Protein AF-A0A4S1ZHR9-F1 (afdb_monomer)

Foldseek 3Di:
DDWDWDDDPNWIKTWDDPVVLQVLQLVFFKKWKFFPQDDCDDPPDHTDIDHQVPPPVSDPVVVVVCVQPPPPDVPRHRDIIIMGTPVSD

Nearest PDB structures (foldseek):
  7ox5-assembly3_E  TM=2.954E-01  e=1.863E+00  Homo sapiens
  7ox5-assembly8_O  TM=2.876E-01  e=1.546E+00  Homo sapiens
  7ox5-assembly1_A  TM=2.884E-01  e=2.110E+00  Homo sapiens
  7ox5-assembly7_M  TM=3.075E-01  e=4.731E+00  Homo sapiens
  7ox5-assembly5_I  TM=3.025E-01  e=5.701E+00  Homo sapiens

pLDDT: mean 87.06, std 8.4, range [60.09, 96.38]

Secondary structure (DSSP, 8-state):
----EEEETTEEEEEE-HHHHHHHHHTTPPEEEEETTS-SS-SS---EEE-TTT-TT--SHHHHHHHHH--S-GGG-S-EEEEEEGGG-

Structure (mmCIF, N/CA/C/O backbone):
data_AF-A0A4S1ZHR9-F1
#
_entry.id   AF-A0A4S1ZHR9-F1
#
loop_
_atom_site.group_PDB
_atom_site.id
_atom_site.type_symbol
_atom_site.label_atom_id
_atom_site.label_alt_id
_atom_site.label_comp_id
_atom_site.label_asym_id
_atom_site.label_entity_id
_atom_site.label_seq_id
_atom_site.pdbx_PDB_ins_code
_atom_site.Cartn_x
_atom_site.Cartn_y
_atom_site.Cartn_z
_atom_site.occupancy
_atom_site.B_iso_or_equiv
_atom_site.auth_seq_id
_atom_site.auth_comp_id
_atom_site.auth_asym_id
_atom_site.auth_atom_id
_atom_site.pdbx_PDB_model_num
ATOM 1 N N . MET A 1 1 ? 2.274 14.597 -5.380 1.00 60.09 1 MET A N 1
ATOM 2 C CA . MET A 1 1 ? 2.106 13.201 -5.831 1.00 60.09 1 MET A CA 1
ATOM 3 C C . MET A 1 1 ? 1.659 13.208 -7.284 1.00 60.09 1 MET A C 1
ATOM 5 O O . MET A 1 1 ? 0.804 14.017 -7.613 1.00 60.09 1 MET A O 1
ATOM 9 N N . MET A 1 2 ? 2.244 12.364 -8.140 1.00 66.81 2 MET A N 1
ATOM 10 C CA . MET A 1 2 ? 1.739 12.161 -9.504 1.00 66.81 2 MET A CA 1
ATOM 11 C C . MET A 1 2 ? 0.420 11.391 -9.419 1.00 66.81 2 MET A C 1
ATOM 13 O O . MET A 1 2 ? 0.363 10.359 -8.749 1.00 66.81 2 MET A O 1
ATOM 17 N N . HIS A 1 3 ? -0.630 11.925 -10.034 1.00 73.75 3 HIS A N 1
ATOM 18 C CA . HIS A 1 3 ? -1.927 11.268 -10.094 1.00 73.75 3 HIS A 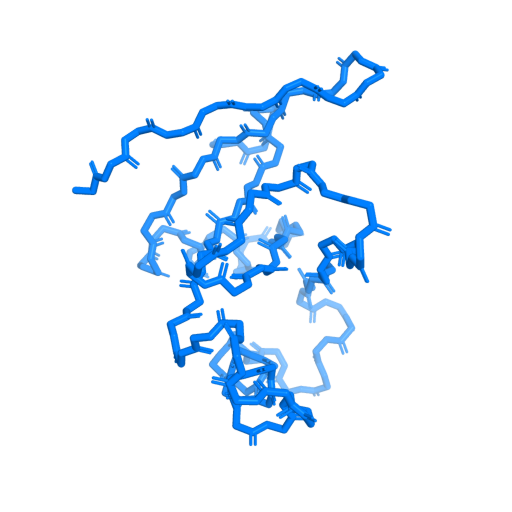CA 1
ATOM 19 C C . HIS A 1 3 ? -1.857 10.178 -11.167 1.00 73.75 3 HIS A C 1
ATOM 21 O O . HIS A 1 3 ? -1.566 10.463 -12.327 1.00 73.75 3 HIS A O 1
ATOM 27 N N . GLU A 1 4 ? -2.024 8.927 -10.750 1.00 82.69 4 GLU A N 1
ATOM 28 C CA . GLU A 1 4 ? -2.068 7.764 -11.634 1.00 82.69 4 GLU A CA 1
ATOM 29 C C . GLU A 1 4 ? -3.364 7.020 -11.326 1.00 82.69 4 GLU A C 1
ATOM 31 O O . GLU A 1 4 ? -3.595 6.618 -10.183 1.00 82.69 4 GLU A O 1
ATOM 36 N N . GLU A 1 5 ? -4.189 6.853 -12.350 1.00 81.94 5 GLU A N 1
ATOM 37 C CA . GLU A 1 5 ? -5.397 6.040 -12.315 1.00 81.94 5 GLU A CA 1
ATOM 38 C C . GLU A 1 5 ? -5.224 4.872 -13.276 1.00 81.94 5 GLU A C 1
ATOM 40 O O . GLU A 1 5 ? -4.548 4.977 -14.305 1.00 81.94 5 GLU A O 1
ATOM 45 N N . TYR A 1 6 ? -5.802 3.734 -12.923 1.00 83.31 6 TYR A N 1
ATOM 46 C CA . TYR A 1 6 ? -5.645 2.514 -13.690 1.00 83.31 6 TYR A CA 1
ATOM 47 C C . TYR A 1 6 ? -6.923 1.688 -13.694 1.00 83.31 6 TYR A C 1
ATOM 49 O O . TYR A 1 6 ? -7.470 1.408 -12.635 1.00 83.31 6 TYR A O 1
ATOM 57 N N . ASN A 1 7 ? -7.351 1.231 -14.871 1.00 84.06 7 ASN A N 1
ATOM 58 C CA . ASN A 1 7 ? -8.466 0.302 -15.017 1.00 84.06 7 ASN A CA 1
ATOM 59 C C . ASN A 1 7 ? -7.949 -1.110 -15.325 1.00 84.06 7 ASN A C 1
ATOM 61 O O . ASN A 1 7 ? -7.261 -1.313 -16.326 1.00 84.06 7 ASN A O 1
ATOM 65 N N . ASN A 1 8 ? -8.307 -2.083 -14.486 1.00 80.31 8 ASN A N 1
ATOM 66 C CA . ASN A 1 8 ? -8.069 -3.504 -14.727 1.00 80.31 8 ASN A CA 1
ATOM 67 C C . ASN A 1 8 ? -9.396 -4.254 -14.819 1.00 80.31 8 ASN A C 1
ATOM 69 O O . ASN A 1 8 ? -10.038 -4.475 -13.792 1.00 80.31 8 ASN A O 1
ATOM 73 N N . GLY A 1 9 ? -9.814 -4.654 -16.020 1.00 77.31 9 GLY A N 1
ATOM 74 C CA . GLY A 1 9 ? -11.002 -5.501 -16.191 1.00 77.31 9 G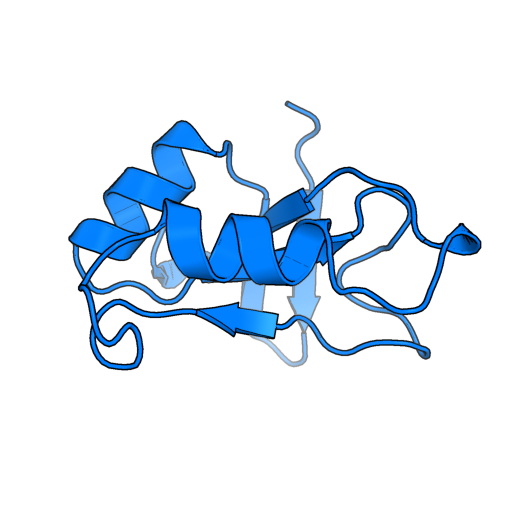LY A CA 1
ATOM 75 C C . GLY A 1 9 ? -12.270 -4.942 -15.529 1.00 77.31 9 GLY A C 1
ATOM 76 O O . GLY A 1 9 ? -13.060 -5.712 -14.993 1.00 77.31 9 GLY A O 1
ATOM 77 N N . GLY A 1 10 ? -12.438 -3.612 -15.516 1.00 82.19 10 GLY A N 1
ATOM 78 C CA . GLY A 1 10 ? -13.580 -2.935 -14.889 1.00 82.19 10 GLY A CA 1
ATOM 79 C C . GLY A 1 10 ? -13.355 -2.443 -13.454 1.00 82.19 10 GLY A C 1
ATOM 80 O O . GLY A 1 10 ? -14.206 -1.729 -12.933 1.00 82.19 10 GLY A O 1
ATOM 81 N N . VAL A 1 11 ? -12.219 -2.756 -12.824 1.00 87.06 11 VAL A N 1
ATOM 82 C CA . VAL A 1 11 ? -11.853 -2.216 -11.504 1.00 87.06 11 VAL A CA 1
ATOM 83 C C . VAL A 1 11 ? -10.883 -1.052 -11.673 1.00 87.06 11 VAL A C 1
ATOM 85 O O . VAL A 1 11 ? -9.794 -1.226 -12.221 1.00 87.06 11 VAL A O 1
ATOM 88 N N . ASN A 1 12 ? -11.265 0.122 -11.170 1.00 92.00 12 ASN A N 1
ATOM 89 C CA . ASN A 1 12 ? -10.401 1.298 -11.127 1.00 92.00 12 ASN A CA 1
ATOM 90 C C . ASN A 1 12 ? -9.524 1.291 -9.874 1.00 92.00 12 ASN A C 1
ATOM 92 O O . ASN A 1 12 ? -9.988 0.983 -8.776 1.00 92.00 12 ASN A O 1
ATOM 96 N N . TYR A 1 13 ? -8.265 1.672 -10.041 1.00 93.19 13 TYR A N 1
ATOM 97 C CA . TYR A 1 13 ? -7.265 1.818 -8.997 1.00 93.19 13 TYR A CA 1
ATOM 98 C C . TYR A 1 13 ? -6.682 3.221 -9.047 1.00 93.19 13 TYR A C 1
ATOM 100 O O . TYR A 1 13 ? -6.314 3.701 -10.117 1.00 93.19 13 TYR A O 1
ATOM 108 N N . VAL A 1 14 ? -6.531 3.845 -7.884 1.00 94.12 14 VAL A N 1
ATOM 109 C CA . VAL A 1 14 ? -6.010 5.206 -7.755 1.00 94.12 14 VAL A CA 1
ATOM 110 C C . VAL A 1 14 ? -4.731 5.180 -6.936 1.00 94.12 14 VAL A C 1
ATOM 112 O O . VAL A 1 14 ? -4.660 4.544 -5.878 1.00 94.12 14 VAL A O 1
ATOM 115 N N . ARG A 1 15 ? -3.703 5.880 -7.418 1.00 94.19 15 ARG A N 1
ATOM 116 C CA . ARG A 1 15 ? -2.454 6.072 -6.680 1.00 94.19 15 ARG A CA 1
ATOM 117 C C . ARG A 1 15 ? -2.670 7.023 -5.506 1.00 94.19 15 ARG A C 1
ATOM 119 O O . ARG A 1 15 ? -3.187 8.126 -5.673 1.00 94.19 15 ARG A O 1
ATOM 126 N N . ILE A 1 16 ? -2.203 6.616 -4.329 1.00 95.19 16 ILE A N 1
ATOM 127 C CA . ILE A 1 16 ? -2.323 7.376 -3.080 1.00 95.19 16 ILE A CA 1
ATOM 128 C C . ILE A 1 16 ? -0.978 7.510 -2.357 1.00 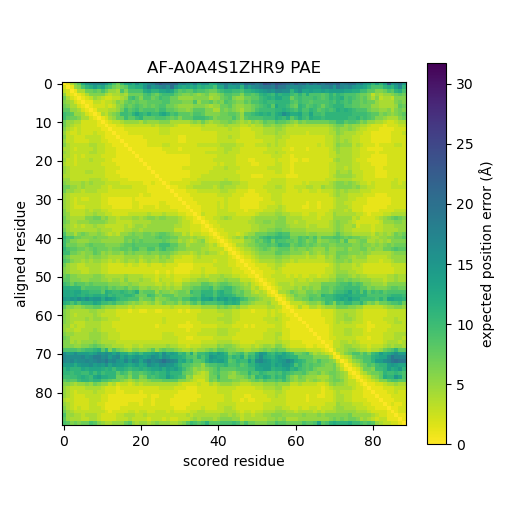95.19 16 ILE A C 1
ATOM 130 O O . ILE A 1 16 ? -0.073 6.689 -2.509 1.00 95.19 16 ILE A O 1
ATOM 134 N N . ASP A 1 17 ? -0.840 8.563 -1.546 1.00 94.69 17 ASP A N 1
ATOM 135 C CA . ASP A 1 17 ? 0.346 8.805 -0.718 1.00 94.69 17 ASP A CA 1
ATOM 136 C C . ASP A 1 17 ? 0.496 7.750 0.377 1.00 94.69 17 AS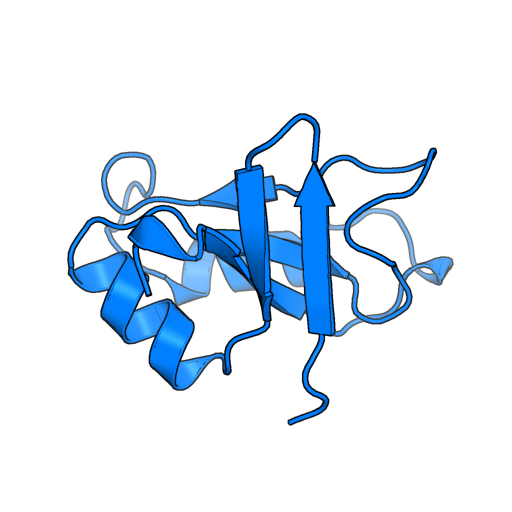P A C 1
ATOM 138 O O . ASP A 1 17 ? -0.498 7.246 0.903 1.00 94.69 17 ASP A O 1
ATOM 142 N N . LYS A 1 18 ? 1.736 7.510 0.829 1.00 94.69 18 LYS A N 1
ATOM 143 C CA . LYS A 1 18 ? 2.029 6.585 1.940 1.00 94.69 18 LYS A CA 1
ATOM 144 C C . LYS A 1 18 ? 1.165 6.872 3.177 1.00 94.69 18 LYS A C 1
ATOM 146 O O . LYS A 1 18 ? 0.688 5.949 3.831 1.00 94.69 18 LYS A O 1
ATOM 151 N N . LYS A 1 19 ? 0.935 8.155 3.492 1.00 95.50 19 LYS A N 1
ATOM 152 C CA . LYS A 1 19 ? 0.095 8.573 4.628 1.00 95.50 19 LYS A CA 1
ATOM 153 C C . LYS A 1 19 ? -1.359 8.124 4.455 1.00 95.50 19 LYS A C 1
ATOM 155 O O . LYS A 1 19 ? -1.927 7.568 5.389 1.00 95.50 19 LYS A O 1
ATOM 160 N N . LYS A 1 20 ? -1.947 8.339 3.272 1.00 95.75 20 LYS A N 1
ATOM 161 C CA . LYS A 1 20 ? -3.316 7.898 2.963 1.00 95.75 20 LYS A CA 1
ATOM 162 C C . LYS A 1 20 ? -3.412 6.373 2.939 1.00 95.75 20 LYS A C 1
ATOM 164 O O . LYS A 1 20 ? -4.332 5.829 3.535 1.00 95.75 20 LYS A O 1
ATOM 169 N N . ALA A 1 21 ? -2.430 5.699 2.340 1.00 96.19 21 ALA A N 1
ATOM 170 C CA . ALA A 1 21 ? -2.352 4.241 2.308 1.00 96.19 21 ALA A CA 1
ATOM 171 C C . ALA A 1 21 ? -2.342 3.636 3.715 1.00 96.19 21 ALA A C 1
ATOM 173 O O . ALA A 1 21 ? -3.117 2.729 3.987 1.00 96.19 21 ALA A O 1
ATOM 174 N N . ARG A 1 22 ? -1.548 4.198 4.635 1.00 96.38 22 ARG A N 1
ATOM 175 C CA . ARG A 1 22 ? -1.525 3.771 6.040 1.00 96.38 22 ARG A CA 1
ATOM 176 C C . ARG A 1 22 ? -2.884 3.930 6.721 1.00 96.38 22 ARG A C 1
ATOM 178 O O . ARG A 1 22 ? -3.327 3.020 7.408 1.00 96.38 22 ARG A O 1
ATOM 185 N N . ILE A 1 23 ? -3.546 5.074 6.536 1.00 95.56 23 ILE A N 1
ATOM 186 C CA . ILE A 1 23 ? -4.882 5.308 7.109 1.00 95.56 23 ILE A CA 1
ATOM 187 C C . ILE A 1 23 ? -5.861 4.261 6.573 1.00 95.56 23 ILE A C 1
ATOM 189 O O . ILE A 1 23 ? -6.555 3.617 7.353 1.00 95.56 23 ILE A O 1
ATOM 193 N N . LYS A 1 24 ? -5.873 4.051 5.254 1.00 96.06 24 LYS A N 1
ATOM 194 C CA . LYS A 1 24 ? -6.786 3.108 4.605 1.00 96.06 24 LYS A CA 1
ATOM 195 C C . LYS A 1 24 ? -6.520 1.657 5.003 1.00 96.06 24 LYS A C 1
ATOM 197 O O . LYS A 1 24 ? -7.468 0.939 5.313 1.00 96.06 24 LYS A O 1
ATOM 202 N N . PHE A 1 25 ? -5.257 1.267 5.108 1.00 95.75 25 PHE A N 1
ATOM 203 C CA . PHE A 1 25 ? -4.853 -0.025 5.653 1.00 95.75 25 PHE A CA 1
ATOM 204 C C . PHE A 1 25 ? -5.386 -0.231 7.077 1.00 95.75 25 PHE A C 1
ATOM 206 O O . PHE A 1 25 ? -6.023 -1.241 7.357 1.00 95.75 25 PHE A O 1
ATOM 213 N N . ASN A 1 26 ? -5.219 0.766 7.953 1.00 93.50 26 ASN A N 1
ATOM 214 C CA . ASN A 1 26 ? -5.690 0.696 9.339 1.00 93.50 26 ASN A CA 1
ATOM 215 C C . ASN A 1 26 ? -7.222 0.624 9.454 1.00 93.50 26 ASN A C 1
ATOM 217 O O . ASN A 1 26 ? -7.736 0.088 10.429 1.00 93.50 26 ASN A O 1
ATOM 221 N N . THR A 1 27 ? -7.952 1.152 8.468 1.00 93.50 27 THR A N 1
ATOM 222 C CA . THR A 1 27 ? -9.418 1.015 8.379 1.00 93.50 27 THR A CA 1
ATOM 223 C C . THR A 1 27 ? -9.884 -0.326 7.799 1.00 93.50 27 THR A C 1
ATOM 225 O O . THR A 1 27 ? -11.085 -0.529 7.668 1.00 93.50 27 THR A O 1
ATOM 228 N N . GLY A 1 28 ? -8.965 -1.231 7.441 1.00 92.81 28 GLY A N 1
ATOM 229 C CA . GLY A 1 28 ? -9.283 -2.555 6.895 1.00 92.81 28 GLY A CA 1
ATOM 230 C C . GLY A 1 28 ? -9.280 -2.650 5.368 1.00 92.81 28 GLY A C 1
ATOM 231 O O . GLY A 1 28 ? -9.605 -3.702 4.826 1.00 92.81 28 GLY A O 1
ATOM 232 N N . ASN A 1 29 ? -8.890 -1.590 4.655 1.00 95.06 29 ASN A N 1
ATOM 233 C CA . ASN A 1 29 ? -8.828 -1.622 3.194 1.00 95.06 29 ASN A CA 1
ATOM 234 C C . ASN A 1 29 ? -7.548 -2.303 2.697 1.00 95.06 29 ASN A C 1
ATOM 236 O O . ASN A 1 29 ? -6.482 -2.198 3.308 1.00 95.06 29 ASN A O 1
ATOM 240 N N . THR A 1 30 ? -7.645 -2.955 1.537 1.00 95.69 30 THR A N 1
ATOM 241 C CA . THR A 1 30 ? -6.488 -3.568 0.874 1.00 95.69 30 THR A CA 1
ATOM 242 C C . THR A 1 30 ? -5.697 -2.515 0.104 1.00 95.69 30 THR A C 1
ATOM 244 O O . THR A 1 30 ? -6.247 -1.801 -0.735 1.00 95.69 30 THR A O 1
ATOM 247 N N . ILE A 1 31 ? -4.393 -2.445 0.359 1.00 96.19 31 ILE A N 1
ATOM 248 C CA . ILE A 1 31 ? -3.458 -1.594 -0.378 1.00 96.19 31 ILE A CA 1
ATOM 249 C C . ILE A 1 31 ? -2.651 -2.461 -1.336 1.00 96.19 31 ILE A C 1
ATOM 251 O O . ILE A 1 31 ? -2.162 -3.520 -0.966 1.00 96.19 31 ILE A O 1
ATOM 255 N N . TYR A 1 32 ? -2.476 -1.990 -2.562 1.00 94.81 32 TYR A N 1
ATOM 256 C CA . TYR A 1 32 ? -1.693 -2.659 -3.590 1.00 94.81 32 TYR A CA 1
ATOM 257 C C . TYR A 1 32 ? -0.343 -1.962 -3.737 1.00 94.81 32 TYR A C 1
ATOM 259 O O . TYR A 1 32 ? -0.275 -0.768 -4.042 1.00 94.81 32 TYR A O 1
ATOM 267 N N . LEU A 1 33 ? 0.729 -2.710 -3.500 1.00 93.81 33 LEU A N 1
ATOM 268 C CA . LEU A 1 33 ? 2.104 -2.243 -3.598 1.00 93.81 33 LEU A CA 1
ATOM 269 C C . LEU A 1 33 ? 2.683 -2.576 -4.968 1.00 93.81 33 LEU A C 1
ATOM 271 O O . LEU A 1 33 ? 2.517 -3.684 -5.483 1.00 93.81 33 LEU A O 1
ATOM 275 N N . ILE A 1 34 ? 3.409 -1.621 -5.536 1.00 92.00 34 ILE A N 1
ATOM 276 C CA . ILE A 1 34 ? 4.219 -1.835 -6.732 1.00 92.00 34 ILE A CA 1
ATOM 277 C C . ILE A 1 34 ? 5.468 -0.955 -6.678 1.00 92.00 34 ILE A C 1
ATOM 279 O O . ILE A 1 34 ? 5.454 0.105 -6.051 1.00 92.00 34 ILE A O 1
ATOM 283 N N . GLN A 1 35 ? 6.559 -1.387 -7.302 1.00 90.62 35 GLN A N 1
ATOM 284 C CA . GLN A 1 35 ? 7.793 -0.613 -7.357 1.00 90.62 35 GLN A CA 1
ATOM 285 C C . GLN A 1 35 ? 7.611 0.684 -8.162 1.00 90.62 35 GLN A C 1
ATOM 287 O O . GLN A 1 35 ? 6.747 0.801 -9.037 1.00 90.62 35 GLN A O 1
ATOM 292 N N . ASP A 1 36 ? 8.414 1.696 -7.851 1.00 87.81 36 ASP A N 1
ATOM 293 C CA . ASP A 1 36 ? 8.260 3.046 -8.388 1.00 87.81 36 ASP A CA 1
ATOM 294 C C . ASP A 1 36 ? 8.618 3.201 -9.868 1.00 87.81 36 ASP A C 1
ATOM 296 O O . ASP A 1 36 ? 8.004 4.038 -10.539 1.00 87.81 36 ASP A O 1
ATOM 300 N N . MET A 1 37 ? 9.510 2.369 -10.409 1.00 87.31 37 MET A N 1
ATOM 301 C CA . MET A 1 37 ? 9.788 2.351 -11.852 1.00 87.31 37 MET A CA 1
ATOM 302 C C . MET A 1 37 ? 8.788 1.505 -12.651 1.00 87.31 37 MET A C 1
ATOM 304 O O . MET A 1 37 ? 8.881 1.426 -13.875 1.00 87.31 37 MET A O 1
ATOM 308 N N . MET A 1 38 ? 7.788 0.913 -11.994 1.00 86.19 38 MET A N 1
ATOM 309 C CA . MET A 1 38 ? 6.784 0.076 -12.645 1.00 86.19 38 MET A CA 1
ATOM 310 C C . MET A 1 38 ? 5.430 0.782 -12.784 1.00 86.19 38 MET A C 1
ATOM 312 O O . MET A 1 38 ? 5.066 1.706 -12.041 1.00 86.19 38 MET A O 1
ATOM 316 N N . ARG A 1 39 ? 4.671 0.330 -13.786 1.00 85.00 39 ARG A N 1
ATOM 317 C CA . ARG A 1 39 ? 3.251 0.653 -13.976 1.00 85.00 39 ARG A CA 1
ATOM 318 C C . ARG A 1 39 ? 2.401 -0.436 -13.342 1.00 85.00 39 ARG A C 1
ATOM 320 O O . ARG A 1 39 ? 2.786 -1.600 -13.394 1.00 85.00 39 ARG A O 1
ATOM 327 N N . LEU A 1 40 ? 1.235 -0.067 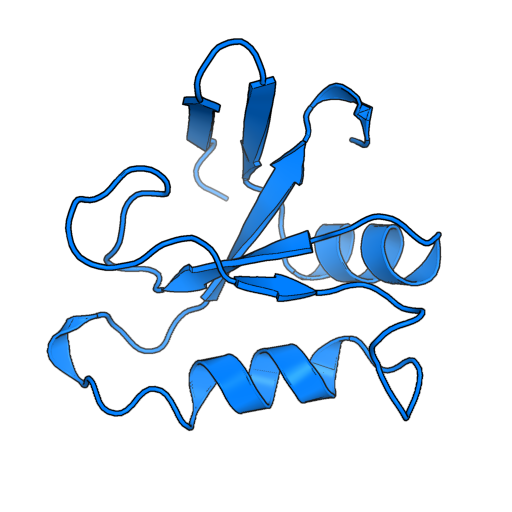-12.807 1.00 82.88 40 LEU A N 1
ATOM 328 C CA . LEU A 1 40 ? 0.341 -1.019 -12.140 1.00 82.88 40 LEU A CA 1
ATOM 329 C C . LEU A 1 40 ? -0.052 -2.192 -13.054 1.00 82.88 40 LEU A C 1
ATOM 331 O O . LEU A 1 40 ? -0.050 -3.335 -12.610 1.00 82.88 40 LEU A O 1
ATOM 335 N N . ASN A 1 41 ? -0.292 -1.915 -14.340 1.00 81.44 41 ASN A N 1
ATOM 336 C CA . ASN A 1 41 ? -0.321 -2.935 -15.385 1.00 81.44 41 ASN A CA 1
ATOM 337 C C . ASN A 1 41 ? 1.042 -3.059 -16.033 1.00 81.44 41 ASN A C 1
ATOM 339 O O . ASN A 1 41 ? 1.506 -2.147 -16.724 1.00 81.44 41 ASN A O 1
ATOM 343 N N . ASN A 1 42 ? 1.674 -4.194 -15.813 1.00 80.25 42 ASN A N 1
ATOM 344 C CA . ASN A 1 42 ? 2.882 -4.568 -16.508 1.00 80.25 42 ASN A CA 1
ATOM 345 C C . ASN A 1 42 ? 2.897 -6.097 -16.652 1.00 80.25 42 ASN A C 1
ATOM 347 O O . ASN A 1 42 ? 2.247 -6.809 -15.889 1.00 80.25 42 ASN A O 1
ATOM 351 N N . ALA A 1 43 ? 3.650 -6.597 -17.626 1.00 80.44 43 ALA A N 1
ATOM 352 C CA . ALA A 1 43 ? 3.734 -8.029 -17.912 1.00 80.44 43 ALA A CA 1
ATOM 353 C C . ALA A 1 43 ? 4.650 -8.809 -16.947 1.00 80.44 43 ALA A C 1
ATOM 355 O O . ALA A 1 43 ? 4.731 -10.030 -17.034 1.00 80.44 43 ALA A O 1
ATOM 356 N N . TRP A 1 44 ? 5.368 -8.119 -16.058 1.00 78.19 44 TRP A N 1
ATOM 357 C CA . TRP A 1 44 ? 6.486 -8.678 -15.292 1.00 78.19 44 TRP A CA 1
ATOM 358 C C . TRP A 1 44 ? 6.144 -8.960 -13.828 1.00 78.19 44 TRP A C 1
ATOM 360 O O . TRP A 1 44 ? 6.767 -9.814 -13.199 1.00 78.19 44 TRP A O 1
ATOM 370 N N . GLN A 1 45 ? 5.197 -8.215 -13.259 1.00 79.56 45 GLN A N 1
ATOM 371 C CA . GLN A 1 45 ? 4.851 -8.270 -11.850 1.00 79.56 45 GLN A CA 1
ATOM 372 C C . GLN A 1 45 ? 3.425 -7.797 -11.605 1.00 79.56 45 GLN A C 1
ATOM 374 O O . GLN A 1 45 ? 3.068 -6.646 -11.872 1.00 79.56 45 GLN A O 1
ATOM 379 N N . SER A 1 46 ? 2.645 -8.680 -10.994 1.00 84.88 46 SER A N 1
ATOM 380 C CA . SER A 1 46 ? 1.357 -8.326 -10.414 1.00 84.88 46 SER A CA 1
ATOM 381 C C . SER A 1 46 ? 1.549 -7.463 -9.158 1.00 84.88 46 SER A C 1
ATOM 383 O O . SER A 1 46 ? 2.495 -7.700 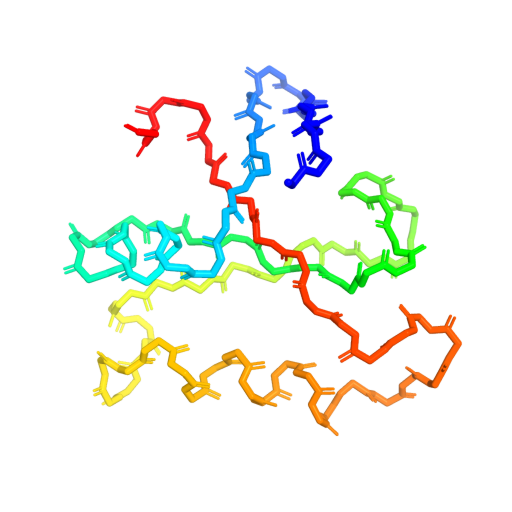-8.397 1.00 84.88 46 SER A O 1
ATOM 385 N N . PRO A 1 47 ? 0.657 -6.491 -8.895 1.00 89.19 47 PRO A N 1
ATOM 386 C CA . PRO A 1 47 ? 0.686 -5.708 -7.663 1.00 89.19 47 PRO A CA 1
ATOM 387 C C . PRO A 1 47 ? 0.562 -6.613 -6.434 1.00 89.19 47 PRO A C 1
ATOM 389 O O . PRO A 1 47 ? -0.224 -7.559 -6.439 1.00 89.19 47 PRO A O 1
ATOM 392 N N . CYS A 1 48 ? 1.310 -6.312 -5.374 1.00 91.06 48 CYS A N 1
ATOM 393 C CA . CYS A 1 48 ? 1.278 -7.082 -4.133 1.00 91.06 48 CYS A CA 1
ATOM 394 C C . CYS A 1 48 ? 0.185 -6.526 -3.203 1.00 91.06 48 CYS A C 1
ATOM 396 O O . CYS A 1 48 ? 0.318 -5.385 -2.751 1.00 91.06 48 CYS A O 1
ATOM 398 N N . PRO A 1 49 ? -0.906 -7.268 -2.936 1.00 93.81 49 PRO A N 1
ATOM 399 C CA . PRO A 1 49 ? -1.926 -6.829 -1.995 1.00 93.81 49 PRO A CA 1
ATOM 400 C C . PRO A 1 49 ? -1.419 -6.967 -0.556 1.00 93.81 49 PRO A C 1
ATOM 402 O O . PRO A 1 49 ? -0.803 -7.966 -0.199 1.00 93.81 49 PRO A O 1
ATOM 405 N N . ILE A 1 50 ? -1.711 -5.968 0.271 1.00 94.50 50 ILE A N 1
ATOM 406 C CA . ILE A 1 50 ? -1.525 -6.008 1.720 1.00 94.50 50 ILE A CA 1
ATOM 407 C C . ILE A 1 50 ? -2.819 -5.558 2.397 1.00 94.50 50 ILE A C 1
ATOM 409 O O . ILE A 1 50 ? -3.466 -4.603 1.961 1.00 94.50 50 ILE A O 1
ATOM 413 N N . ASN A 1 51 ? -3.196 -6.224 3.478 1.00 93.00 51 ASN A N 1
ATOM 414 C CA . ASN A 1 51 ? -4.338 -5.852 4.308 1.00 93.00 51 ASN A CA 1
ATOM 415 C C . ASN A 1 51 ? -4.004 -6.093 5.787 1.00 93.00 51 ASN A C 1
ATOM 417 O O . ASN A 1 51 ? -2.997 -6.723 6.122 1.00 93.00 51 ASN A O 1
ATOM 421 N N . ILE A 1 52 ? -4.827 -5.534 6.673 1.00 90.62 52 ILE A N 1
ATOM 422 C CA . ILE A 1 52 ? -4.585 -5.601 8.116 1.00 90.62 52 ILE A CA 1
ATOM 423 C C . ILE A 1 52 ? -4.763 -7.012 8.690 1.00 90.62 52 ILE A C 1
ATOM 425 O O . ILE A 1 52 ? -4.102 -7.340 9.669 1.00 90.62 52 ILE A O 1
ATOM 429 N N . GLU A 1 53 ? -5.606 -7.843 8.076 1.00 85.62 53 GLU A N 1
ATOM 430 C CA . GLU A 1 53 ? -5.910 -9.201 8.546 1.00 85.62 53 GLU A CA 1
ATOM 431 C C . GLU A 1 53 ? -4.761 -10.183 8.258 1.00 85.62 53 GLU A C 1
ATOM 433 O O . GLU A 1 53 ? -4.456 -11.048 9.074 1.00 85.62 53 GLU A O 1
ATOM 438 N N . GLU A 1 54 ? -4.070 -10.016 7.129 1.00 80.31 54 GLU A N 1
ATOM 439 C CA . GLU A 1 54 ? -2.890 -10.799 6.742 1.00 80.31 54 GLU A CA 1
ATOM 440 C C . GLU A 1 54 ? -1.594 -10.265 7.374 1.00 80.31 54 GLU A C 1
ATOM 442 O O . GLU A 1 54 ? -0.567 -10.950 7.381 1.00 80.31 54 GLU A O 1
ATOM 447 N N . SER A 1 55 ? -1.617 -9.050 7.931 1.00 78.75 55 SER A N 1
ATOM 448 C CA . SER A 1 55 ? -0.480 -8.501 8.667 1.00 78.75 55 SER A CA 1
ATOM 449 C C . SER A 1 55 ? -0.451 -9.066 10.083 1.00 78.75 55 SER A C 1
ATOM 451 O O . SER A 1 55 ? -1.233 -8.672 10.947 1.00 78.75 55 SER A O 1
ATOM 453 N N . SER A 1 56 ? 0.507 -9.959 10.346 1.00 74.75 56 SER A N 1
ATOM 454 C CA . SER A 1 56 ? 0.685 -10.622 11.647 1.00 74.75 56 SER A CA 1
ATOM 455 C C . SER A 1 56 ? 0.826 -9.662 12.833 1.00 74.75 56 SER A C 1
ATOM 457 O O . SER A 1 56 ? 0.469 -10.010 13.954 1.00 74.75 56 SER A O 1
ATOM 459 N N . GLU A 1 57 ? 1.317 -8.448 12.588 1.00 79.19 57 GLU A N 1
ATOM 460 C CA . GLU A 1 57 ? 1.514 -7.409 13.605 1.00 79.19 57 GLU A CA 1
ATOM 461 C C . GLU A 1 57 ? 0.531 -6.241 13.465 1.00 79.19 57 GLU A C 1
ATOM 463 O O . GLU A 1 57 ? 0.647 -5.254 14.189 1.00 79.19 57 GLU A O 1
ATOM 468 N N . LYS A 1 58 ? -0.432 -6.329 12.532 1.00 84.19 58 LYS A N 1
ATOM 469 C CA . LYS A 1 58 ? -1.343 -5.228 12.161 1.00 84.19 58 LYS A CA 1
ATOM 470 C C . LYS A 1 58 ? -0.601 -3.920 11.859 1.00 84.19 58 LYS A C 1
ATOM 472 O O . LYS A 1 58 ? -1.142 -2.827 12.015 1.00 84.19 58 LYS A O 1
ATOM 477 N N . ASP A 1 59 ? 0.642 -4.045 11.402 1.00 91.06 59 ASP A N 1
ATOM 478 C CA . ASP A 1 59 ? 1.521 -2.937 11.057 1.00 91.06 59 ASP A CA 1
ATOM 479 C C . ASP A 1 59 ? 1.584 -2.802 9.534 1.00 91.06 59 ASP A C 1
ATOM 481 O O . ASP A 1 59 ? 1.820 -3.774 8.813 1.00 91.06 59 ASP A O 1
ATOM 485 N N . PHE A 1 60 ? 1.359 -1.583 9.053 1.00 93.19 60 PHE A N 1
ATOM 486 C CA . PHE A 1 60 ? 1.482 -1.204 7.651 1.00 93.19 60 PHE A CA 1
ATOM 487 C C . PHE A 1 60 ? 2.945 -1.127 7.197 1.00 93.19 60 PHE A C 1
ATOM 489 O O . PHE A 1 60 ? 3.267 -1.490 6.066 1.00 93.19 60 PHE A O 1
ATOM 496 N N . ASP A 1 61 ? 3.846 -0.621 8.043 1.00 93.62 61 ASP A N 1
ATOM 497 C CA . ASP A 1 61 ? 5.228 -0.363 7.639 1.00 93.62 61 ASP A CA 1
ATOM 498 C C . ASP A 1 61 ? 6.018 -1.658 7.451 1.00 93.62 61 ASP A C 1
ATOM 500 O O . ASP A 1 61 ? 6.884 -1.715 6.581 1.00 93.62 61 ASP A O 1
ATOM 504 N N . LYS A 1 62 ? 5.702 -2.712 8.208 1.00 91.38 62 LYS A N 1
ATOM 5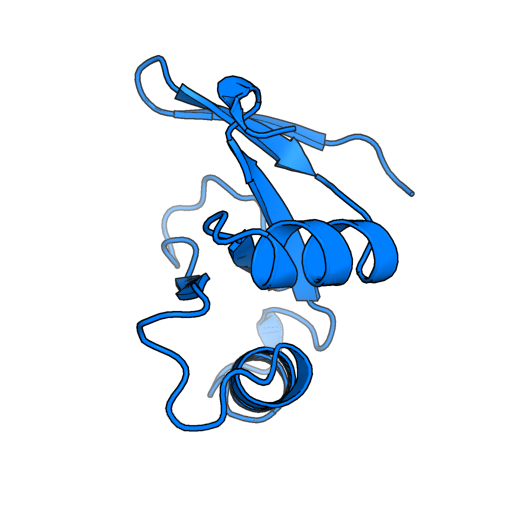05 C CA . LYS A 1 62 ? 6.385 -4.005 8.113 1.00 91.38 62 LYS A CA 1
ATOM 506 C C . LYS A 1 62 ? 6.292 -4.657 6.722 1.00 91.38 62 LYS A C 1
ATOM 508 O O . LYS A 1 62 ? 7.350 -4.8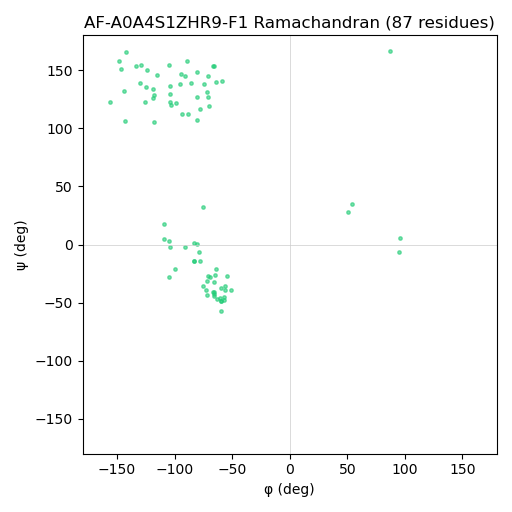82 6.130 1.00 91.38 62 LYS A O 1
ATOM 513 N N . PRO A 1 63 ? 5.102 -4.926 6.146 1.00 91.50 63 PRO A N 1
ATOM 514 C CA . PRO A 1 63 ? 5.003 -5.490 4.801 1.00 91.50 63 PRO A CA 1
ATOM 515 C C . PRO A 1 63 ? 5.522 -4.525 3.724 1.00 91.50 63 PRO A C 1
ATOM 517 O O . PRO A 1 63 ? 6.128 -4.970 2.754 1.00 91.50 63 PRO A O 1
ATOM 520 N N . VAL A 1 64 ? 5.376 -3.205 3.907 1.00 92.75 64 VAL A N 1
ATOM 521 C CA . VAL A 1 64 ? 5.927 -2.204 2.972 1.00 92.75 64 VAL A CA 1
ATOM 522 C C . VAL A 1 64 ? 7.456 -2.224 2.958 1.00 92.75 64 VAL A C 1
ATOM 524 O O . VAL A 1 64 ? 8.061 -2.193 1.889 1.00 92.75 64 VAL A O 1
ATOM 527 N N . ASN A 1 65 ? 8.095 -2.293 4.126 1.00 91.38 65 ASN A N 1
ATOM 528 C CA . ASN A 1 65 ? 9.547 -2.401 4.233 1.00 91.38 65 ASN A CA 1
ATOM 529 C C . ASN A 1 65 ? 10.028 -3.742 3.681 1.00 91.38 65 ASN A C 1
ATOM 531 O O . ASN A 1 65 ? 11.020 -3.773 2.958 1.00 91.38 65 ASN A O 1
ATOM 535 N N . ALA A 1 66 ? 9.304 -4.829 3.958 1.00 89.62 66 ALA A N 1
ATOM 536 C CA . ALA A 1 66 ? 9.641 -6.132 3.408 1.00 89.62 66 ALA A CA 1
ATOM 537 C C . ALA A 1 66 ? 9.614 -6.108 1.868 1.00 89.62 66 ALA A C 1
ATOM 539 O O . ALA A 1 66 ? 10.587 -6.485 1.219 1.00 89.62 66 ALA A O 1
ATOM 540 N N . PHE A 1 67 ? 8.545 -5.560 1.286 1.00 89.94 67 PHE A N 1
ATOM 541 C CA . PHE A 1 67 ? 8.407 -5.373 -0.157 1.00 89.94 67 PHE A CA 1
ATOM 542 C C . PHE A 1 67 ? 9.513 -4.488 -0.752 1.00 89.94 67 PHE A C 1
ATOM 544 O O . PHE A 1 67 ? 9.994 -4.747 -1.852 1.00 89.94 67 PHE A O 1
ATOM 551 N N . ARG A 1 68 ? 9.931 -3.448 -0.020 1.00 88.88 68 ARG A N 1
ATOM 552 C CA . ARG A 1 68 ? 10.963 -2.500 -0.455 1.00 88.88 68 ARG A CA 1
ATOM 553 C C . ARG A 1 68 ? 12.375 -3.087 -0.464 1.00 88.88 68 ARG A C 1
ATOM 555 O O . ARG A 1 68 ? 13.137 -2.778 -1.371 1.00 88.88 68 ARG A O 1
ATOM 562 N N . TYR A 1 69 ? 12.747 -3.834 0.573 1.00 84.69 69 TYR A N 1
ATOM 563 C CA . TYR A 1 69 ? 14.136 -4.258 0.795 1.00 84.69 69 TYR A CA 1
ATOM 564 C C . TYR A 1 69 ? 14.423 -5.691 0.346 1.00 84.69 69 TYR A C 1
ATOM 566 O O . TYR A 1 69 ? 15.581 -6.018 0.105 1.00 84.69 69 TYR A O 1
ATOM 574 N N . TYR A 1 70 ? 13.394 -6.534 0.221 1.00 81.69 70 TYR A N 1
ATOM 575 C CA . TYR A 1 70 ? 13.539 -7.929 -0.202 1.00 81.69 70 TYR A CA 1
ATOM 576 C C . TYR A 1 70 ? 12.998 -8.190 -1.611 1.00 81.69 70 TYR A C 1
ATOM 578 O O . TYR A 1 70 ? 12.774 -9.347 -1.969 1.00 81.69 70 TYR A O 1
ATOM 586 N N . ASN A 1 71 ? 12.801 -7.158 -2.443 1.00 71.69 71 ASN A N 1
ATOM 587 C CA . ASN A 1 71 ? 12.652 -7.415 -3.872 1.00 71.69 71 ASN A CA 1
ATOM 588 C C . ASN A 1 71 ? 14.028 -7.850 -4.417 1.00 71.69 71 ASN A C 1
ATOM 590 O O . ASN A 1 71 ? 15.016 -7.136 -4.310 1.00 71.69 71 ASN A O 1
ATOM 594 N N . CYS A 1 72 ? 14.143 -9.056 -4.969 1.00 63.81 72 CYS A N 1
ATOM 595 C CA . CYS A 1 72 ? 15.408 -9.551 -5.530 1.00 63.81 72 CYS A CA 1
ATOM 596 C C . CYS A 1 72 ? 15.745 -8.904 -6.890 1.00 63.81 72 CYS A C 1
ATOM 598 O O . CYS A 1 72 ? 16.312 -9.562 -7.757 1.00 63.81 72 CYS A O 1
ATOM 600 N N . ASP A 1 73 ? 15.349 -7.647 -7.105 1.00 68.25 73 ASP A N 1
ATOM 601 C CA . ASP A 1 73 ? 15.433 -6.967 -8.394 1.00 68.25 73 ASP A CA 1
ATOM 602 C C . ASP A 1 73 ? 15.789 -5.483 -8.209 1.00 68.25 73 ASP A C 1
ATOM 604 O O . ASP A 1 73 ? 14.970 -4.665 -7.778 1.00 68.25 73 ASP A O 1
ATOM 608 N N . SER A 1 74 ? 17.035 -5.141 -8.542 1.00 69.44 74 SER A N 1
ATOM 609 C CA . SER A 1 74 ? 17.555 -3.772 -8.484 1.00 69.44 74 SER A CA 1
ATOM 610 C C . SER A 1 74 ? 17.104 -2.888 -9.653 1.00 69.44 74 SER A C 1
ATOM 612 O O . SER A 1 74 ? 17.248 -1.671 -9.572 1.00 69.44 74 SER A O 1
ATOM 614 N N . GLU A 1 75 ? 16.562 -3.458 -10.734 1.00 75.62 75 GLU A N 1
ATOM 615 C CA . GLU A 1 75 ? 16.176 -2.724 -11.949 1.00 75.62 75 GLU A CA 1
ATOM 616 C C . GLU A 1 75 ? 14.783 -2.083 -11.836 1.00 75.62 75 GLU A C 1
ATOM 618 O O . GLU A 1 75 ? 14.427 -1.205 -12.621 1.00 75.62 75 GLU A O 1
ATOM 623 N N . ARG A 1 76 ? 13.989 -2.481 -10.835 1.00 73.00 76 ARG A N 1
ATOM 624 C CA . ARG A 1 76 ? 12.602 -2.011 -10.640 1.00 73.00 76 ARG A CA 1
ATOM 625 C C . ARG A 1 76 ? 12.474 -0.771 -9.751 1.00 73.00 76 ARG A C 1
ATOM 627 O O . ARG A 1 76 ? 11.369 -0.250 -9.603 1.00 73.00 76 ARG A O 1
ATOM 634 N N . GLY A 1 77 ? 13.588 -0.279 -9.210 1.00 76.75 77 GLY A N 1
ATOM 635 C CA . GLY A 1 77 ? 13.648 0.870 -8.307 1.00 76.75 77 GLY A CA 1
ATOM 636 C C . GLY A 1 77 ? 13.453 0.511 -6.829 1.00 76.75 77 GLY A C 1
ATOM 637 O O . GLY A 1 77 ? 13.058 -0.598 -6.473 1.00 76.75 77 GLY A O 1
AT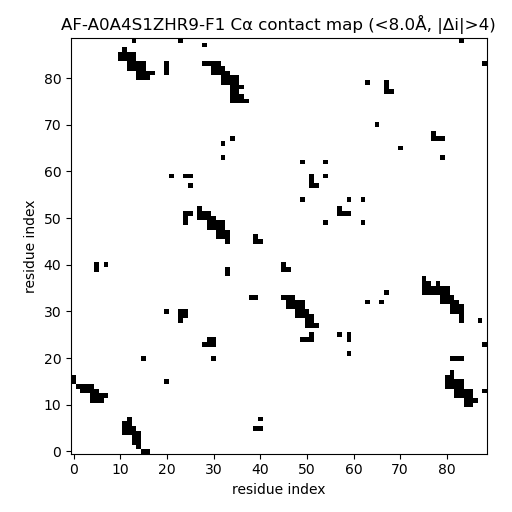OM 638 N N . HIS A 1 78 ? 13.775 1.464 -5.948 1.00 81.00 78 HIS A N 1
ATOM 639 C CA . HIS A 1 78 ? 13.740 1.295 -4.485 1.00 81.00 78 HIS A CA 1
ATOM 640 C C . HIS A 1 78 ? 12.530 1.969 -3.824 1.00 81.00 78 HIS A C 1
ATOM 642 O O . HIS A 1 78 ? 12.402 1.959 -2.593 1.00 81.00 78 HIS A O 1
ATOM 648 N N . GLY A 1 79 ? 11.685 2.644 -4.603 1.00 88.75 79 GLY A N 1
ATOM 649 C CA . GLY A 1 79 ? 10.468 3.274 -4.116 1.00 88.75 79 GLY A CA 1
ATOM 650 C C . GLY A 1 79 ? 9.283 2.317 -4.170 1.00 88.75 79 GLY A C 1
ATOM 651 O O . GLY A 1 79 ? 9.258 1.359 -4.935 1.00 88.75 79 GLY A O 1
ATOM 652 N N . VAL A 1 80 ? 8.267 2.609 -3.360 1.00 92.38 80 VAL A N 1
ATOM 653 C CA . VAL A 1 80 ? 6.993 1.884 -3.381 1.00 92.38 80 VAL A CA 1
ATOM 654 C C . VAL A 1 80 ? 5.888 2.869 -3.733 1.00 92.38 80 VAL A C 1
ATOM 656 O O . VAL A 1 80 ? 5.741 3.914 -3.091 1.00 92.38 80 VAL A O 1
ATOM 659 N N . LYS A 1 81 ? 5.118 2.542 -4.766 1.00 93.75 81 LYS A N 1
ATOM 660 C CA . LYS A 1 81 ? 3.838 3.169 -5.080 1.00 93.75 81 LYS A CA 1
ATOM 661 C C . LYS A 1 81 ? 2.723 2.397 -4.385 1.00 93.75 81 LYS A C 1
ATOM 663 O O . LYS A 1 81 ? 2.771 1.173 -4.286 1.00 93.75 81 LYS A O 1
ATOM 668 N N . TYR A 1 82 ? 1.712 3.136 -3.945 1.00 95.25 82 TYR A N 1
ATOM 669 C CA . TYR A 1 82 ? 0.555 2.599 -3.243 1.00 95.25 82 TYR A CA 1
ATOM 670 C C . TYR A 1 82 ? -0.683 2.878 -4.075 1.00 95.25 82 TYR A C 1
ATOM 672 O O . TYR A 1 82 ? -0.916 4.021 -4.473 1.00 95.25 82 TYR A O 1
ATOM 680 N N . PHE A 1 83 ? -1.465 1.838 -4.311 1.00 95.19 83 PHE A N 1
ATOM 681 C CA . PHE A 1 83 ? -2.730 1.915 -5.014 1.00 95.19 83 PHE A CA 1
ATOM 682 C C . PHE A 1 83 ? -3.838 1.345 -4.141 1.00 95.19 83 PHE A C 1
ATOM 684 O O . PHE A 1 83 ? -3.615 0.455 -3.323 1.00 95.19 83 PHE A O 1
ATOM 691 N N . ILE A 1 84 ? -5.039 1.864 -4.324 1.00 95.56 84 ILE A N 1
ATOM 692 C CA . ILE A 1 84 ? -6.266 1.363 -3.710 1.00 95.56 84 ILE A CA 1
ATOM 693 C C . ILE A 1 84 ? -7.329 1.294 -4.800 1.00 95.56 84 ILE A C 1
ATOM 695 O O . ILE A 1 84 ? -7.230 2.031 -5.784 1.00 95.56 84 ILE A O 1
ATOM 699 N N . LYS A 1 85 ? -8.324 0.417 -4.662 1.00 94.56 85 LYS A N 1
ATOM 700 C CA . LYS A 1 85 ? -9.475 0.470 -5.564 1.00 94.56 85 LYS A CA 1
ATOM 701 C C . LYS A 1 85 ? -10.200 1.795 -5.354 1.00 94.56 85 LYS A C 1
ATOM 703 O O . LYS A 1 85 ? -10.357 2.237 -4.222 1.00 94.56 85 LYS A O 1
ATOM 708 N N . GLU A 1 86 ? -10.650 2.413 -6.436 1.00 92.94 86 GLU A N 1
ATOM 709 C CA . GLU A 1 86 ? -11.352 3.700 -6.396 1.00 92.94 86 GLU A CA 1
ATOM 710 C C . GLU A 1 86 ? -12.588 3.656 -5.484 1.00 92.94 86 GLU A C 1
ATOM 712 O O . GLU A 1 86 ? -12.851 4.605 -4.756 1.00 92.94 86 GLU A O 1
ATOM 717 N N . VAL A 1 87 ? -13.288 2.517 -5.453 1.00 91.62 87 VAL A N 1
ATOM 718 C CA . VAL A 1 87 ? -14.457 2.282 -4.586 1.00 91.62 87 VAL A CA 1
ATOM 719 C C . VAL A 1 87 ? -14.140 2.307 -3.085 1.00 91.62 87 VAL A C 1
ATOM 721 O O . VAL A 1 87 ? -15.042 2.535 -2.287 1.00 91.62 87 VAL A O 1
ATOM 724 N N . ASP A 1 88 ? -12.873 2.106 -2.710 1.00 90.00 88 ASP A N 1
ATOM 725 C CA . ASP A 1 88 ? -12.402 2.052 -1.321 1.00 90.00 88 ASP A CA 1
ATOM 726 C C . ASP A 1 88 ? -11.653 3.347 -0.909 1.00 90.00 88 ASP A C 1
ATOM 728 O O . ASP A 1 88 ? -11.118 3.441 0.208 1.00 90.00 88 ASP A O 1
ATOM 732 N N . LEU A 1 89 ? -11.573 4.346 -1.808 1.00 83.62 89 LEU A N 1
ATOM 733 C CA . LEU A 1 89 ? -10.832 5.607 -1.619 1.00 83.62 89 LEU A CA 1
ATOM 734 C C . LEU A 1 89 ? -11.391 6.504 -0.509 1.00 83.62 89 LEU A C 1
ATOM 736 O O . LEU A 1 89 ? -12.549 6.358 -0.069 1.00 83.62 89 LEU A O 1
#

Sequence (89 aa):
MMHEEYNNGGVNYVRIDKKKARIKFNTGNTIYLIQDMMRLNNAWQSPCPINIEESSEKDFDKPVNAFRYYNCDSERGHGVKYFIKEVDL

Mean predicted aligned error: 4.81 Å

Solvent-accessible surface area (backbone atoms only — not comparable to full-atom values): 5368 Å² total; per-residue (Å²): 133,82,87,47,76,44,76,57,98,87,44,46,31,34,51,47,53,73,71,57,48,46,53,40,26,75,74,61,38,60,36,31,39,40,41,55,74,54,57,82,81,53,97,86,52,79,59,46,75,45,40,40,85,79,27,92,78,62,47,66,63,58,62,51,48,47,59,52,73,67,51,96,49,84,88,41,48,76,46,77,41,38,29,32,46,53,95,75,108

Radius of gyration: 12.39 Å; Cα contacts (8 Å, |Δi|>4): 142; chains: 1; bounding box: 32×24×32 Å